Protein AF-A0A954I4Z8-F1 (afdb_monomer_lite)

Radius of gyration: 25.19 Å; chains: 1; bounding box: 71×25×67 Å

Sequence (124 aa):
MSDLKRVSFLSILFLVLLRLAIGWQFLYEGLWKYDTLDSPSPWTAKGYLANAEGPLRDHFRSMVGDFPEGNDPDDLLWLDYERVSQSWDEWVKRFIAHYDLSDEQQQTMQKMLNGPEQWTFPIK

Structure (mmCIF, N/CA/C/O backbone):
data_AF-A0A954I4Z8-F1
#
_entry.id   AF-A0A954I4Z8-F1
#
loop_
_atom_site.group_PDB
_atom_site.id
_atom_site.type_symbol
_atom_site.label_atom_id
_atom_site.label_alt_id
_atom_site.label_comp_id
_atom_site.label_asym_id
_atom_site.label_entity_id
_atom_site.label_seq_id
_atom_site.pdbx_PDB_ins_code
_atom_site.Cartn_x
_atom_site.Cartn_y
_atom_site.Cartn_z
_atom_site.occupancy
_atom_site.B_iso_or_equiv
_atom_site.auth_seq_id
_atom_site.auth_comp_id
_atom_site.auth_asym_id
_atom_site.auth_atom_id
_atom_site.pdbx_PDB_model_num
ATOM 1 N N . MET A 1 1 ? 35.345 -9.632 -37.524 1.00 51.03 1 MET A N 1
ATOM 2 C CA . MET A 1 1 ? 35.140 -9.325 -36.094 1.00 51.03 1 MET A CA 1
ATOM 3 C C . MET A 1 1 ? 35.828 -7.999 -35.828 1.00 51.03 1 MET A C 1
ATOM 5 O O . MET A 1 1 ? 37.049 -7.942 -35.859 1.00 51.03 1 MET A O 1
ATOM 9 N N . SER A 1 2 ? 35.039 -6.928 -35.791 1.00 47.00 2 SER A N 1
ATOM 10 C CA . SER A 1 2 ? 35.431 -5.527 -35.554 1.00 47.00 2 SER A CA 1
ATOM 11 C C . SER A 1 2 ? 34.123 -4.712 -35.536 1.00 47.00 2 SER A C 1
ATOM 13 O O . SER A 1 2 ? 33.815 -3.988 -36.479 1.00 47.00 2 SER A O 1
ATOM 15 N N . ASP A 1 3 ? 33.128 -5.081 -34.732 1.00 58.97 3 ASP A N 1
ATOM 16 C CA . ASP A 1 3 ? 33.022 -4.999 -33.263 1.00 58.97 3 ASP A CA 1
ATOM 17 C C . ASP A 1 3 ? 32.879 -3.561 -32.717 1.00 58.97 3 ASP A C 1
ATOM 19 O O . ASP A 1 3 ? 33.809 -2.758 -32.702 1.00 58.97 3 ASP A O 1
ATOM 23 N N . LEU A 1 4 ? 31.651 -3.285 -32.250 1.00 57.72 4 LEU A N 1
ATOM 24 C CA . LEU A 1 4 ? 31.280 -2.392 -31.140 1.00 57.72 4 LEU A CA 1
ATOM 25 C C . LEU A 1 4 ? 31.503 -0.866 -31.253 1.00 57.72 4 LEU A C 1
ATOM 27 O O . LEU A 1 4 ? 31.490 -0.186 -30.231 1.00 57.72 4 LEU A O 1
ATOM 31 N N . LYS A 1 5 ? 31.620 -0.265 -32.446 1.00 57.62 5 LYS A N 1
ATOM 32 C CA . LYS A 1 5 ? 31.722 1.214 -32.589 1.00 57.62 5 LYS A CA 1
ATOM 33 C C . LYS A 1 5 ? 30.618 1.863 -33.431 1.00 57.62 5 LYS A C 1
ATOM 35 O O . LYS A 1 5 ? 30.905 2.635 -34.340 1.00 57.62 5 LYS A O 1
ATOM 40 N N . ARG A 1 6 ? 29.343 1.576 -33.147 1.00 64.62 6 ARG A N 1
ATOM 41 C CA . ARG A 1 6 ? 28.214 2.303 -33.778 1.00 64.62 6 ARG A CA 1
ATOM 42 C C . ARG A 1 6 ? 27.417 3.201 -32.835 1.00 64.62 6 ARG A C 1
ATOM 44 O O . ARG A 1 6 ? 26.481 3.854 -33.277 1.00 64.62 6 ARG A O 1
ATOM 51 N N . VAL A 1 7 ? 27.804 3.269 -31.563 1.00 73.06 7 VAL A N 1
ATOM 52 C CA . VAL A 1 7 ? 27.146 4.106 -30.556 1.00 73.06 7 VAL A CA 1
ATOM 53 C C . VAL A 1 7 ? 28.149 5.151 -30.078 1.00 73.06 7 VAL A C 1
ATOM 55 O O . VAL A 1 7 ? 29.240 4.803 -29.629 1.00 73.06 7 VAL A O 1
ATOM 58 N N . SER A 1 8 ? 27.804 6.432 -30.227 1.00 86.25 8 SER A N 1
ATOM 59 C CA . SER A 1 8 ? 28.628 7.540 -29.734 1.00 86.25 8 SER A CA 1
ATOM 60 C C . SER A 1 8 ? 28.760 7.447 -28.213 1.00 86.25 8 SER A C 1
ATOM 62 O O . SER A 1 8 ? 27.787 7.131 -27.527 1.00 86.25 8 SER A O 1
ATOM 64 N N . PHE A 1 9 ? 29.940 7.759 -27.673 1.00 87.25 9 PHE A N 1
ATOM 65 C CA . PHE A 1 9 ? 30.179 7.811 -26.225 1.00 87.25 9 PHE A CA 1
ATOM 66 C C . PHE A 1 9 ? 29.123 8.658 -25.499 1.00 87.25 9 PHE A C 1
ATOM 68 O O . PHE A 1 9 ? 28.633 8.276 -24.440 1.00 87.25 9 PHE A O 1
ATOM 75 N N . LEU A 1 10 ? 28.704 9.765 -26.118 1.00 90.12 10 LEU A N 1
ATOM 76 C CA . LEU A 1 10 ? 27.681 10.649 -25.572 1.00 90.12 10 LEU A CA 1
ATOM 77 C C . LEU A 1 10 ? 26.317 9.951 -25.436 1.00 90.12 10 LEU A C 1
ATOM 79 O O . LEU A 1 10 ? 25.619 10.142 -24.446 1.00 90.12 10 LEU A O 1
ATOM 83 N N . SER A 1 11 ? 25.956 9.092 -26.393 1.00 90.69 11 SER A N 1
ATOM 84 C CA . SER A 1 11 ? 24.735 8.284 -26.319 1.00 90.69 11 SER A CA 1
ATOM 85 C C . SER A 1 11 ? 24.804 7.266 -25.180 1.00 90.69 11 SER A C 1
ATOM 87 O O . SER A 1 11 ? 23.817 7.076 -24.478 1.00 90.69 11 SER A O 1
ATOM 89 N N . ILE A 1 12 ? 25.968 6.645 -24.957 1.00 92.75 12 ILE A N 1
ATOM 90 C CA . ILE A 1 12 ? 26.178 5.725 -23.828 1.00 92.75 12 ILE A CA 1
ATOM 91 C C . ILE A 1 12 ? 26.031 6.481 -22.503 1.00 92.75 12 ILE A C 1
ATOM 93 O O . ILE A 1 12 ? 25.308 6.022 -21.622 1.00 92.75 12 ILE A O 1
ATOM 97 N N . LEU A 1 13 ? 26.648 7.661 -22.384 1.00 94.62 13 LEU A N 1
ATOM 98 C CA . LEU A 1 13 ? 26.546 8.508 -21.195 1.00 94.62 13 LEU A CA 1
ATOM 99 C C . LEU A 1 13 ? 25.088 8.874 -20.884 1.00 94.62 13 LEU A C 1
ATOM 101 O O . LEU A 1 13 ? 24.632 8.660 -19.764 1.00 94.62 13 LEU A O 1
ATOM 105 N N . PHE A 1 14 ? 24.336 9.364 -21.873 1.00 96.12 14 PHE A N 1
ATOM 106 C CA . PHE A 1 14 ? 22.927 9.711 -21.672 1.00 96.12 14 PHE A CA 1
ATOM 107 C C . PHE A 1 14 ? 22.052 8.498 -21.344 1.00 96.12 14 PHE A C 1
ATOM 109 O O . PHE A 1 14 ? 21.148 8.621 -20.524 1.00 96.12 14 PHE A O 1
ATOM 116 N N . LEU A 1 15 ? 22.328 7.320 -21.913 1.00 95.50 15 LEU A N 1
ATOM 117 C CA . LEU A 1 15 ? 21.614 6.093 -21.548 1.00 95.50 15 LEU A CA 1
ATOM 118 C C . LEU A 1 15 ? 21.877 5.682 -20.096 1.00 95.50 15 LEU A C 1
ATOM 120 O O . LEU A 1 15 ? 20.952 5.250 -19.409 1.00 95.50 15 LEU A O 1
ATOM 124 N N . VAL A 1 16 ? 23.113 5.827 -19.612 1.00 96.50 16 VAL A N 1
ATOM 125 C CA . VAL A 1 16 ? 23.446 5.560 -18.206 1.00 96.50 16 VAL A CA 1
ATOM 126 C C . VAL A 1 16 ? 22.754 6.571 -17.294 1.00 96.50 16 VAL A C 1
ATOM 128 O O . VAL A 1 16 ? 22.119 6.165 -16.324 1.00 96.50 16 VAL A O 1
ATOM 131 N N . LEU A 1 17 ? 22.801 7.863 -17.627 1.00 97.44 17 LEU A N 1
ATOM 132 C CA . LEU A 1 17 ? 22.118 8.903 -16.855 1.00 97.44 17 LEU A CA 1
ATOM 133 C C . LEU A 1 17 ? 20.603 8.693 -16.818 1.00 97.44 17 LEU A C 1
ATOM 135 O O . LEU A 1 17 ? 20.010 8.800 -15.751 1.00 97.44 17 LEU A O 1
ATOM 139 N N . LEU A 1 18 ? 19.982 8.331 -17.943 1.00 97.38 18 LEU A N 1
ATOM 140 C CA . LEU A 1 18 ? 18.555 8.016 -17.999 1.00 97.38 18 LEU A CA 1
ATOM 141 C C . LEU A 1 18 ? 18.210 6.828 -17.092 1.00 97.38 18 LEU A C 1
ATOM 143 O O . LEU A 1 18 ? 17.235 6.886 -16.348 1.00 97.38 18 LEU A O 1
ATOM 147 N N . ARG A 1 19 ? 19.023 5.764 -17.114 1.00 96.69 19 ARG A N 1
ATOM 148 C CA . ARG A 1 19 ? 18.830 4.603 -16.230 1.00 96.69 19 ARG A CA 1
ATOM 149 C C . ARG A 1 19 ? 18.965 4.974 -14.758 1.00 96.69 19 ARG A C 1
ATOM 151 O O . ARG A 1 19 ? 18.150 4.527 -13.958 1.00 96.69 19 ARG A O 1
ATOM 158 N N . LEU A 1 20 ? 19.954 5.796 -14.410 1.00 97.62 20 LEU A N 1
ATOM 159 C CA . LEU A 1 20 ? 20.135 6.280 -13.043 1.00 97.62 20 LEU A CA 1
ATOM 160 C C . LEU A 1 20 ? 18.984 7.191 -12.610 1.00 97.62 20 LEU A C 1
ATOM 162 O O . LEU A 1 20 ? 18.505 7.042 -11.495 1.00 97.62 20 LEU A O 1
ATOM 166 N N . ALA A 1 21 ? 18.494 8.072 -13.484 1.00 97.44 21 ALA A N 1
ATOM 167 C CA . ALA A 1 21 ? 17.372 8.958 -13.186 1.00 97.44 21 ALA A CA 1
ATOM 168 C C . ALA A 1 21 ? 16.073 8.175 -12.931 1.00 97.44 21 ALA A C 1
ATOM 170 O O . ALA A 1 21 ? 15.407 8.403 -11.924 1.00 97.44 21 ALA A O 1
ATOM 171 N N . ILE A 1 22 ? 15.743 7.209 -13.798 1.00 97.06 22 ILE A N 1
ATOM 172 C CA . ILE A 1 22 ? 14.569 6.340 -13.614 1.00 97.06 22 ILE A CA 1
ATOM 173 C C . ILE A 1 22 ? 14.726 5.498 -12.340 1.00 97.06 22 ILE A C 1
ATOM 175 O O . ILE A 1 22 ? 13.795 5.401 -11.543 1.00 97.06 22 ILE A O 1
ATOM 179 N N . GLY A 1 23 ? 15.913 4.922 -12.119 1.00 97.44 23 GLY A N 1
ATOM 180 C CA . GLY A 1 23 ? 16.203 4.141 -10.917 1.00 97.44 23 GLY A CA 1
ATOM 181 C C . GLY A 1 23 ? 16.092 4.966 -9.635 1.00 97.44 23 GLY A C 1
ATOM 182 O O . GLY A 1 23 ? 15.528 4.494 -8.653 1.00 97.44 23 GLY A O 1
ATOM 183 N N . TRP A 1 24 ? 16.566 6.212 -9.656 1.00 97.25 24 TRP A N 1
ATOM 184 C CA . TRP A 1 24 ? 16.462 7.133 -8.529 1.00 97.25 24 TRP A CA 1
ATOM 185 C C . TRP A 1 24 ? 15.009 7.495 -8.212 1.00 97.25 24 TRP A C 1
ATOM 187 O O . TRP A 1 24 ? 14.626 7.458 -7.046 1.00 97.25 24 TRP A O 1
ATOM 197 N N . GLN A 1 25 ? 14.181 7.764 -9.230 1.00 96.69 25 GLN A N 1
ATOM 198 C CA . GLN A 1 25 ? 12.751 8.018 -9.028 1.00 96.69 25 GLN A CA 1
ATOM 199 C C . GLN A 1 25 ? 12.058 6.815 -8.374 1.00 96.69 25 GLN A C 1
ATOM 201 O O . GLN A 1 25 ? 11.301 6.988 -7.424 1.00 96.69 25 GLN A O 1
ATOM 206 N N . PHE A 1 26 ? 12.338 5.591 -8.835 1.00 96.38 26 PHE A N 1
ATOM 207 C CA . PHE A 1 26 ? 11.769 4.382 -8.229 1.00 96.38 26 PHE A CA 1
ATOM 208 C C . PHE A 1 26 ? 12.268 4.132 -6.806 1.00 96.38 26 PHE A C 1
ATOM 210 O O . PHE A 1 26 ? 11.482 3.703 -5.965 1.00 96.38 26 PHE A O 1
ATOM 217 N N . LEU A 1 27 ? 13.542 4.414 -6.523 1.00 96.12 27 LEU A N 1
ATOM 218 C CA . LEU A 1 27 ? 14.088 4.306 -5.172 1.00 96.12 27 LEU A CA 1
ATOM 219 C C . LEU A 1 27 ? 13.406 5.295 -4.225 1.00 96.12 27 LEU A C 1
ATOM 221 O O . LEU A 1 27 ? 12.980 4.901 -3.144 1.00 96.12 27 LEU A O 1
ATOM 225 N N . TYR A 1 28 ? 13.275 6.555 -4.641 1.00 95.69 28 TYR A N 1
ATOM 226 C CA . TYR A 1 28 ? 12.609 7.589 -3.856 1.00 95.69 28 TYR A CA 1
ATOM 227 C C . TYR A 1 28 ? 11.149 7.226 -3.560 1.00 95.69 28 TYR A C 1
ATOM 229 O O . TYR A 1 28 ? 10.745 7.224 -2.403 1.00 95.69 28 TYR A O 1
ATOM 237 N N . GLU A 1 29 ? 10.382 6.847 -4.585 1.00 93.62 29 GLU A N 1
ATOM 238 C CA . GLU A 1 29 ? 8.993 6.395 -4.429 1.00 93.62 29 GLU A CA 1
ATOM 239 C C . GLU A 1 29 ? 8.885 5.163 -3.521 1.00 93.62 29 GLU A C 1
ATOM 241 O O . GLU A 1 29 ? 7.963 5.058 -2.718 1.00 93.62 29 GLU A O 1
ATOM 246 N N . GLY A 1 30 ? 9.824 4.218 -3.631 1.00 92.25 30 GLY A N 1
ATOM 247 C CA . GLY A 1 30 ? 9.861 3.024 -2.789 1.00 92.25 30 GLY A CA 1
ATOM 248 C C . GLY A 1 30 ? 10.114 3.348 -1.318 1.00 92.25 30 GLY A C 1
ATOM 249 O O . GLY A 1 30 ? 9.390 2.852 -0.457 1.00 92.25 30 GLY A O 1
ATOM 250 N N . LEU A 1 31 ? 11.099 4.205 -1.037 1.00 93.88 31 LEU A N 1
ATOM 251 C CA . LEU A 1 31 ? 11.401 4.664 0.321 1.00 93.88 31 LEU A CA 1
ATOM 252 C C . LEU A 1 31 ? 10.241 5.472 0.902 1.00 93.88 31 LEU A C 1
ATOM 254 O O . LEU A 1 31 ? 9.813 5.192 2.013 1.00 93.88 31 LEU A O 1
ATOM 258 N N . TRP A 1 32 ? 9.663 6.390 0.126 1.00 92.69 32 TRP A N 1
ATOM 259 C CA . TRP A 1 32 ? 8.499 7.159 0.560 1.00 92.69 32 TRP A CA 1
ATOM 260 C C . TRP A 1 32 ? 7.323 6.247 0.938 1.00 92.69 32 TRP A C 1
ATOM 262 O O . TRP A 1 32 ? 6.731 6.414 2.001 1.00 92.69 32 TRP A O 1
ATOM 272 N N . LYS A 1 33 ? 7.017 5.228 0.124 1.00 90.69 33 LYS A N 1
ATOM 273 C CA . LYS A 1 33 ? 5.967 4.248 0.450 1.00 90.69 33 LYS A CA 1
ATOM 274 C C . LYS A 1 33 ? 6.286 3.471 1.719 1.00 90.69 33 LYS A C 1
ATOM 276 O O . LYS A 1 33 ? 5.387 3.279 2.529 1.00 90.69 33 LYS A O 1
ATOM 281 N N . TYR A 1 34 ? 7.536 3.048 1.890 1.00 90.94 34 TYR A N 1
ATOM 282 C CA . TYR A 1 34 ? 7.974 2.333 3.085 1.00 90.94 34 TYR A CA 1
ATOM 283 C C . TYR A 1 34 ? 7.807 3.189 4.346 1.00 90.94 34 TYR A C 1
ATOM 285 O O . TYR A 1 34 ? 7.177 2.747 5.300 1.00 90.94 34 TYR A O 1
ATOM 293 N N . ASP A 1 35 ? 8.268 4.438 4.311 1.00 89.31 35 ASP A N 1
ATOM 294 C CA . ASP A 1 35 ? 8.189 5.359 5.448 1.00 89.31 35 ASP A CA 1
ATOM 295 C C . ASP A 1 35 ? 6.737 5.695 5.827 1.00 89.31 35 ASP A C 1
ATOM 297 O O . ASP A 1 35 ? 6.433 5.949 6.992 1.00 89.31 35 ASP A O 1
ATOM 301 N N . THR A 1 36 ? 5.806 5.672 4.866 1.00 89.50 36 THR A N 1
ATOM 302 C CA . THR A 1 36 ? 4.383 5.886 5.172 1.00 89.50 36 THR A CA 1
ATOM 303 C C . THR A 1 36 ? 3.722 4.711 5.892 1.00 89.50 36 THR A C 1
ATOM 305 O O . THR A 1 36 ? 2.657 4.924 6.468 1.00 89.50 36 THR A O 1
ATOM 308 N N . LEU A 1 37 ? 4.302 3.503 5.898 1.00 85.44 37 LEU A N 1
ATOM 309 C CA . LEU A 1 37 ? 3.659 2.315 6.483 1.00 85.44 37 LEU A CA 1
ATOM 310 C C . LEU A 1 37 ? 3.388 2.457 7.986 1.00 85.44 37 LEU A C 1
ATOM 312 O O . LEU A 1 37 ? 2.361 1.977 8.456 1.00 85.44 37 LEU A O 1
ATOM 316 N N . ASP A 1 38 ? 4.255 3.168 8.708 1.00 80.50 38 ASP A N 1
ATOM 317 C CA . ASP A 1 38 ? 4.104 3.429 10.146 1.00 80.50 38 ASP A CA 1
ATOM 318 C C . ASP A 1 38 ? 3.282 4.702 10.441 1.00 80.50 38 ASP A C 1
ATOM 320 O O . ASP A 1 38 ? 3.107 5.099 11.595 1.00 80.50 38 ASP A O 1
ATOM 324 N N . SER A 1 39 ? 2.782 5.381 9.404 1.00 81.50 39 SER A N 1
ATOM 325 C CA . SER A 1 39 ? 1.981 6.600 9.544 1.00 81.50 39 SER A CA 1
ATOM 326 C C . SER A 1 39 ? 0.479 6.294 9.686 1.00 81.50 39 SER A C 1
ATOM 328 O O . SER A 1 39 ? 0.028 5.219 9.293 1.00 81.50 39 SER A O 1
ATOM 330 N N . PRO A 1 40 ? -0.346 7.247 10.171 1.00 75.94 40 PRO A N 1
ATOM 331 C CA . PRO A 1 40 ? -1.801 7.068 10.274 1.00 75.94 40 PRO A CA 1
ATOM 332 C C . PRO A 1 40 ? -2.513 6.790 8.939 1.00 75.94 40 PRO A C 1
ATOM 334 O O . PRO A 1 40 ? -3.645 6.313 8.933 1.00 75.94 40 PRO A O 1
ATOM 337 N N . SER A 1 41 ? -1.875 7.112 7.811 1.00 79.75 41 SER A N 1
ATOM 338 C CA . SER A 1 41 ? -2.398 6.892 6.461 1.00 79.75 41 SER A CA 1
ATOM 339 C C . SER A 1 41 ? -1.365 6.138 5.615 1.00 79.75 41 SER A C 1
ATOM 341 O O . SER A 1 41 ? -0.700 6.756 4.774 1.00 79.75 41 SER A O 1
ATOM 343 N N . PRO A 1 42 ? -1.188 4.824 5.841 1.00 87.00 42 PRO A N 1
ATOM 344 C CA . PRO A 1 42 ? -0.177 4.054 5.139 1.00 87.00 42 PRO A CA 1
ATOM 345 C C . PRO A 1 42 ? -0.491 3.944 3.652 1.00 87.00 42 PRO A C 1
ATOM 347 O O . PRO A 1 42 ? -1.650 3.798 3.246 1.00 87.00 42 PRO A O 1
ATOM 350 N N . TRP A 1 43 ? 0.551 4.004 2.821 1.00 89.38 43 TRP A N 1
ATOM 351 C CA . TRP A 1 43 ? 0.381 3.766 1.396 1.00 89.38 43 TRP A CA 1
ATOM 352 C C . TRP A 1 43 ? -0.148 2.348 1.157 1.00 89.38 43 TRP A C 1
ATOM 354 O O . TRP A 1 43 ? 0.381 1.368 1.679 1.00 89.38 43 TRP A O 1
ATOM 364 N N . THR A 1 44 ? -1.178 2.233 0.320 1.00 88.12 44 THR A N 1
ATOM 365 C CA . THR A 1 44 ? -1.758 0.947 -0.067 1.00 88.12 44 THR A CA 1
ATOM 366 C C . THR A 1 44 ? -2.095 0.916 -1.552 1.00 88.12 44 THR A C 1
ATOM 368 O O . THR A 1 44 ? -2.584 1.891 -2.126 1.00 88.12 44 THR A O 1
ATOM 371 N N . ALA A 1 45 ? -1.869 -0.238 -2.186 1.00 89.44 45 ALA A N 1
ATOM 372 C CA . ALA A 1 45 ? -2.286 -0.488 -3.565 1.00 89.44 45 ALA A CA 1
ATOM 373 C C . ALA A 1 45 ? -3.793 -0.774 -3.690 1.00 89.44 45 ALA A C 1
ATOM 375 O O . ALA A 1 45 ? -4.291 -0.915 -4.810 1.00 89.44 45 ALA A O 1
ATOM 376 N N . LYS A 1 46 ? -4.521 -0.839 -2.563 1.00 87.75 46 LYS A N 1
ATOM 377 C CA . LYS A 1 46 ? -5.930 -1.235 -2.502 1.00 87.75 46 LYS A CA 1
ATOM 378 C C . LYS A 1 46 ? -6.801 -0.495 -3.518 1.00 87.75 46 LYS A C 1
ATOM 380 O O . LYS A 1 46 ? -7.511 -1.124 -4.292 1.00 87.75 46 LYS A O 1
ATOM 385 N N . GLY A 1 47 ? -6.677 0.832 -3.582 1.00 85.75 47 GLY A N 1
ATOM 386 C CA . GLY A 1 47 ? -7.467 1.657 -4.501 1.00 85.75 47 GLY A CA 1
ATOM 387 C C . GLY A 1 47 ? -7.221 1.355 -5.985 1.00 85.75 47 GLY A C 1
ATOM 388 O O . GLY A 1 47 ? -8.150 1.430 -6.783 1.00 85.75 47 GLY A O 1
ATOM 389 N N . TYR A 1 48 ? -6.002 0.970 -6.371 1.00 89.38 48 TYR A N 1
ATOM 390 C CA . TYR A 1 48 ? -5.699 0.609 -7.761 1.00 89.38 48 TYR A CA 1
ATOM 391 C C . TYR A 1 48 ? -6.271 -0.760 -8.129 1.00 89.38 48 TYR A C 1
ATOM 393 O O . TYR A 1 48 ? -6.815 -0.931 -9.215 1.00 89.38 48 TYR A O 1
ATOM 401 N N . LEU A 1 49 ? -6.160 -1.725 -7.216 1.00 89.69 49 LEU A N 1
ATOM 402 C CA . LEU A 1 49 ? -6.637 -3.090 -7.429 1.00 89.69 49 LEU A CA 1
ATOM 403 C C . LEU A 1 49 ? -8.170 -3.178 -7.390 1.00 89.69 49 LEU A C 1
ATOM 405 O O . LEU A 1 49 ? -8.753 -3.897 -8.198 1.00 89.69 49 LEU A O 1
ATOM 409 N N . ALA A 1 50 ? -8.825 -2.390 -6.532 1.00 86.19 50 ALA A N 1
ATOM 410 C CA . ALA A 1 50 ? -10.285 -2.272 -6.493 1.00 86.19 50 ALA A CA 1
ATOM 411 C C . ALA A 1 50 ? -10.850 -1.733 -7.821 1.00 86.19 50 ALA A C 1
ATOM 413 O O . ALA A 1 50 ? -11.862 -2.213 -8.328 1.00 86.19 50 ALA A O 1
ATOM 414 N N . ASN A 1 51 ? -10.140 -0.797 -8.455 1.00 88.38 51 ASN A N 1
ATOM 415 C CA . ASN A 1 51 ? -10.518 -0.231 -9.752 1.00 88.38 51 ASN A CA 1
ATOM 416 C C . ASN A 1 51 ? -9.981 -1.025 -10.956 1.00 88.38 51 ASN A C 1
ATOM 418 O O . ASN A 1 51 ? -9.983 -0.511 -12.072 1.00 88.38 51 ASN A O 1
ATOM 422 N N . ALA A 1 52 ? -9.515 -2.266 -10.769 1.00 89.06 52 ALA A N 1
ATOM 423 C CA . ALA A 1 52 ? -9.098 -3.096 -11.893 1.00 89.06 52 ALA A CA 1
ATOM 424 C C . ALA A 1 52 ? -10.261 -3.311 -12.880 1.00 89.06 52 ALA A C 1
ATOM 426 O O . ALA A 1 52 ? -11.415 -3.496 -12.487 1.00 89.06 52 ALA A O 1
ATOM 427 N N . GLU A 1 53 ? -9.947 -3.323 -14.174 1.00 89.50 53 GLU A N 1
ATOM 428 C CA . GLU A 1 53 ? -10.899 -3.580 -15.254 1.00 89.50 53 GLU A CA 1
ATOM 429 C C . GLU A 1 53 ? -10.369 -4.669 -16.193 1.00 89.50 53 GLU A C 1
ATOM 431 O O . GLU A 1 53 ? -9.164 -4.909 -16.296 1.00 89.50 53 GLU A O 1
ATOM 436 N N . GLY A 1 54 ? -11.285 -5.339 -16.895 1.00 89.38 54 GLY A N 1
ATOM 437 C CA . GLY A 1 54 ? -10.956 -6.382 -17.864 1.00 89.38 54 GLY A CA 1
ATOM 438 C C . GLY A 1 54 ? -11.018 -7.811 -17.303 1.00 89.38 54 GLY A C 1
ATOM 439 O O . GLY A 1 54 ? -11.597 -8.046 -16.243 1.00 89.38 54 GLY A O 1
ATOM 440 N N . PRO A 1 55 ? -10.451 -8.798 -18.020 1.00 91.31 55 PRO A N 1
ATOM 441 C CA . PRO A 1 55 ? -10.698 -10.223 -17.769 1.00 91.31 55 PRO A CA 1
ATOM 442 C C . PRO A 1 55 ? -10.103 -10.751 -16.457 1.00 91.31 55 PRO A C 1
ATOM 444 O O . PRO A 1 55 ? -10.531 -11.791 -15.972 1.00 91.31 55 PRO A O 1
ATOM 447 N N . LEU A 1 56 ? -9.118 -10.053 -15.883 1.00 89.19 56 LEU A N 1
ATOM 448 C CA . LEU A 1 56 ? -8.477 -10.420 -14.614 1.00 89.19 56 LEU A CA 1
ATOM 449 C C . LEU A 1 56 ? -8.965 -9.576 -13.432 1.00 89.19 56 LEU A C 1
ATOM 451 O O . LEU A 1 56 ? -8.399 -9.660 -12.343 1.00 89.19 56 LEU A O 1
ATOM 455 N N . ARG A 1 57 ? -9.999 -8.755 -13.631 1.00 88.50 57 ARG A N 1
ATOM 456 C CA . ARG A 1 57 ? -10.539 -7.869 -12.599 1.00 88.50 57 ARG A CA 1
ATOM 457 C C . ARG A 1 57 ? -10.872 -8.616 -11.315 1.00 88.50 57 ARG A C 1
ATOM 459 O O . ARG A 1 57 ? -10.417 -8.207 -10.256 1.00 88.50 57 ARG A O 1
ATOM 466 N N . ASP A 1 58 ? -11.607 -9.717 -11.416 1.00 85.38 58 ASP A N 1
ATOM 467 C CA . ASP A 1 58 ? -12.099 -10.438 -10.240 1.00 85.38 58 ASP A CA 1
ATOM 468 C C . ASP A 1 58 ? -10.938 -10.984 -9.394 1.00 85.38 58 ASP A C 1
ATOM 470 O O . ASP A 1 58 ? -11.011 -10.982 -8.172 1.00 85.38 58 ASP A O 1
ATOM 474 N N . HIS A 1 59 ? -9.815 -11.352 -10.024 1.00 87.06 59 HIS A N 1
ATOM 475 C CA . HIS A 1 59 ? -8.602 -11.747 -9.308 1.00 87.06 59 HIS A CA 1
ATOM 476 C C . HIS A 1 59 ? -8.006 -10.579 -8.511 1.00 87.06 59 HIS A C 1
ATOM 478 O O . HIS A 1 59 ? -7.726 -10.726 -7.325 1.00 87.06 59 HIS A O 1
ATOM 484 N N . PHE A 1 60 ? -7.847 -9.405 -9.127 1.00 87.31 60 PHE A N 1
ATOM 485 C CA . PHE A 1 60 ? -7.297 -8.234 -8.438 1.00 87.31 60 PHE A CA 1
ATOM 486 C C . PHE A 1 60 ? -8.217 -7.712 -7.339 1.00 87.31 60 PHE A C 1
ATOM 488 O O . PHE A 1 60 ? -7.738 -7.379 -6.257 1.00 87.31 60 PHE A O 1
ATOM 495 N N . ARG A 1 61 ? -9.527 -7.703 -7.587 1.00 86.50 61 ARG A N 1
ATOM 496 C CA . ARG A 1 61 ? -10.522 -7.280 -6.602 1.00 86.50 61 ARG A CA 1
ATOM 497 C C . ARG A 1 61 ? -10.654 -8.266 -5.439 1.00 86.50 61 ARG A C 1
ATOM 499 O O . ARG A 1 61 ? -10.760 -7.843 -4.297 1.00 86.50 61 ARG A O 1
ATOM 506 N N . SER A 1 62 ? -10.491 -9.567 -5.686 1.00 84.00 62 SER A N 1
ATOM 507 C CA . SER A 1 62 ? -10.455 -10.572 -4.612 1.00 84.00 62 SER A CA 1
ATOM 508 C C . SER A 1 62 ? -9.300 -10.383 -3.619 1.00 84.00 62 SER A C 1
ATOM 510 O O . SER A 1 62 ? -9.403 -10.811 -2.475 1.00 84.00 62 SER A O 1
ATOM 512 N N . MET A 1 63 ? -8.203 -9.731 -4.030 1.00 83.81 63 MET A N 1
ATOM 513 C CA . MET A 1 63 ? -7.045 -9.474 -3.161 1.00 83.81 63 MET A CA 1
ATOM 514 C C . MET A 1 63 ? -7.233 -8.270 -2.229 1.00 83.81 63 MET A C 1
ATOM 516 O O . MET A 1 63 ? -6.398 -8.056 -1.352 1.00 83.81 63 MET A O 1
ATOM 520 N N . VAL A 1 64 ? -8.273 -7.460 -2.440 1.00 82.75 64 VAL A N 1
ATOM 521 C CA . VAL A 1 64 ? -8.510 -6.216 -1.692 1.00 82.75 64 VAL A CA 1
ATOM 522 C C . VAL A 1 64 ? -9.747 -6.234 -0.807 1.00 82.75 64 VAL A C 1
ATOM 524 O O . VAL A 1 64 ? -9.993 -5.233 -0.136 1.00 82.75 64 VAL A O 1
ATOM 527 N N . GLY A 1 65 ? -10.498 -7.338 -0.789 1.00 71.25 65 GLY A N 1
ATOM 528 C CA . GLY A 1 65 ? -11.688 -7.470 0.047 1.00 71.25 65 GLY A CA 1
ATOM 529 C C . GLY A 1 65 ? -11.375 -7.248 1.530 1.00 71.25 65 GLY A C 1
ATOM 530 O O . GLY A 1 65 ? -10.377 -7.749 2.048 1.00 71.25 65 GLY A O 1
ATOM 531 N N . ASP A 1 66 ? -12.233 -6.482 2.206 1.00 67.12 66 ASP A N 1
ATOM 532 C CA . ASP A 1 66 ? -12.070 -6.128 3.625 1.00 67.12 66 ASP A CA 1
ATOM 533 C C . ASP A 1 66 ? -12.539 -7.218 4.594 1.00 67.12 66 ASP A C 1
ATOM 535 O O . ASP A 1 66 ? -12.180 -7.201 5.773 1.00 67.12 66 ASP A O 1
ATOM 539 N N . PHE A 1 67 ? -13.342 -8.168 4.112 1.00 68.06 67 PHE A N 1
ATOM 540 C CA . PHE A 1 67 ? -13.934 -9.207 4.944 1.00 68.06 67 PHE A CA 1
ATOM 541 C C . PHE A 1 67 ? 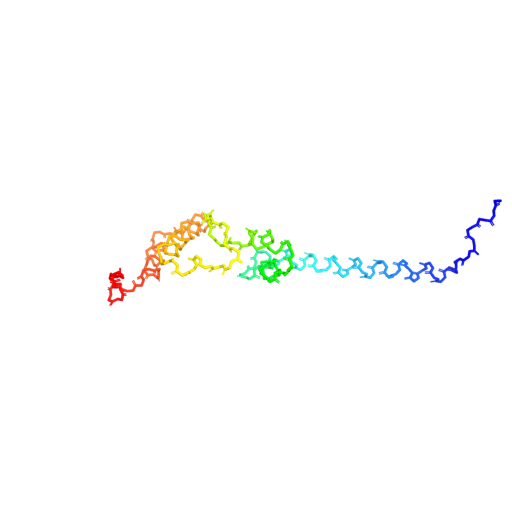-13.092 -10.496 4.907 1.00 68.06 67 PHE A C 1
ATOM 543 O O . PHE A 1 67 ? -12.754 -10.966 3.819 1.00 68.06 67 PHE A O 1
ATOM 550 N N . PRO A 1 68 ? -12.779 -11.108 6.070 1.00 61.28 68 PRO A N 1
ATOM 551 C CA . PRO A 1 68 ? -12.005 -12.354 6.142 1.00 61.28 68 PRO A CA 1
ATOM 552 C C . PRO A 1 68 ? -12.665 -13.524 5.395 1.00 61.28 68 PRO A C 1
ATOM 554 O O . PRO A 1 68 ? -11.979 -14.410 4.886 1.00 61.28 68 PRO A O 1
ATOM 557 N N . GLU A 1 69 ? -13.999 -13.519 5.326 1.00 59.25 69 GLU A N 1
ATOM 558 C CA . GLU A 1 69 ? -14.810 -14.508 4.621 1.00 59.25 69 GLU A CA 1
ATOM 559 C C . GLU A 1 69 ? -15.549 -13.874 3.436 1.00 59.25 69 GLU A C 1
ATOM 561 O O . GLU A 1 69 ? -16.634 -13.303 3.572 1.00 59.25 69 GLU A O 1
ATOM 566 N N . GLY A 1 70 ? -14.986 -14.039 2.240 1.00 56.66 70 GLY A N 1
ATOM 567 C CA . GLY A 1 70 ? -15.695 -13.779 0.991 1.00 56.66 70 GLY A CA 1
ATOM 568 C C . GLY A 1 70 ? -14.827 -13.099 -0.053 1.00 56.66 70 GLY A C 1
ATOM 569 O O . GLY A 1 70 ? -14.286 -12.024 0.169 1.00 56.66 70 GLY A O 1
ATOM 570 N N . ASN A 1 71 ? -14.738 -13.717 -1.229 1.00 66.62 71 ASN A N 1
ATOM 571 C CA . ASN A 1 71 ? -14.359 -12.993 -2.432 1.00 66.62 71 ASN A CA 1
ATOM 572 C C . ASN A 1 71 ? -15.490 -12.001 -2.740 1.00 66.62 71 ASN A C 1
ATOM 574 O O . ASN A 1 71 ? -16.539 -12.422 -3.228 1.00 66.62 71 ASN A O 1
ATOM 578 N N . ASP A 1 72 ? -15.294 -10.727 -2.409 1.00 71.06 72 ASP A N 1
ATOM 579 C CA . ASP A 1 72 ? -16.260 -9.655 -2.653 1.00 71.06 72 ASP A CA 1
ATOM 580 C C . ASP A 1 72 ? -15.709 -8.665 -3.686 1.00 71.06 72 ASP A C 1
ATOM 582 O O . ASP A 1 72 ? -15.187 -7.609 -3.337 1.00 71.06 72 ASP A O 1
ATOM 586 N N . PRO A 1 73 ? -15.757 -9.012 -4.983 1.00 71.44 73 PRO A N 1
ATOM 587 C CA . PRO A 1 73 ? -15.198 -8.169 -6.031 1.00 71.44 73 PRO A CA 1
ATOM 588 C C . PRO A 1 73 ? -16.005 -6.885 -6.277 1.00 71.44 73 PRO A C 1
ATOM 590 O O . PRO A 1 73 ? -15.563 -6.051 -7.066 1.00 71.44 73 PRO A O 1
ATOM 593 N N . ASP A 1 74 ? -17.172 -6.727 -5.654 1.00 77.19 74 ASP A N 1
ATOM 594 C CA . ASP A 1 74 ? -18.047 -5.563 -5.822 1.00 77.19 74 ASP A CA 1
ATOM 595 C C . ASP A 1 74 ? -18.351 -4.854 -4.485 1.00 77.19 74 ASP A C 1
ATOM 597 O O . ASP A 1 74 ? -19.221 -3.984 -4.447 1.00 77.19 74 ASP A O 1
ATOM 601 N N . ASP A 1 75 ? -17.634 -5.198 -3.407 1.00 76.25 75 ASP A N 1
ATOM 602 C CA . ASP A 1 75 ? -17.783 -4.628 -2.057 1.00 76.25 75 ASP A CA 1
ATOM 603 C C . ASP A 1 75 ? -19.236 -4.659 -1.514 1.00 76.25 75 ASP A C 1
ATOM 605 O O . ASP A 1 75 ? -19.640 -3.836 -0.686 1.00 76.25 75 ASP A O 1
ATOM 609 N N . LEU A 1 76 ? -20.057 -5.615 -1.967 1.00 82.44 76 LEU A N 1
ATOM 610 C CA . LEU A 1 76 ? -21.475 -5.719 -1.604 1.00 82.44 76 LEU A CA 1
ATOM 611 C C . LEU A 1 76 ? -21.688 -6.189 -0.164 1.00 82.44 76 LEU A C 1
ATOM 613 O O . LEU A 1 76 ? -22.751 -5.945 0.409 1.00 82.44 76 LEU A O 1
ATOM 617 N N . LEU A 1 77 ? -20.697 -6.840 0.444 1.00 82.50 77 LEU A N 1
ATOM 618 C CA . LEU A 1 77 ? -20.770 -7.314 1.824 1.00 82.50 77 LEU A CA 1
ATOM 619 C C . LEU A 1 77 ? -20.834 -6.167 2.836 1.00 82.50 77 LEU A C 1
ATOM 621 O O . LEU A 1 77 ? -21.334 -6.368 3.939 1.00 82.50 77 LEU A O 1
ATOM 625 N N . TRP A 1 78 ? -20.427 -4.953 2.457 1.00 82.31 78 TRP A N 1
ATOM 626 C CA . TRP A 1 78 ? -20.626 -3.751 3.273 1.00 82.31 78 TRP A CA 1
ATOM 627 C C . TRP A 1 78 ? -22.104 -3.405 3.507 1.00 82.31 78 TRP A C 1
ATOM 629 O O . TRP A 1 78 ? -22.416 -2.623 4.404 1.00 82.31 78 TRP A O 1
ATOM 639 N N . LEU A 1 79 ? -23.021 -3.970 2.715 1.00 85.44 79 LEU A N 1
ATOM 640 C CA . LEU A 1 79 ? -24.465 -3.806 2.898 1.00 85.44 79 LEU A CA 1
ATOM 641 C C . LEU A 1 79 ? -25.047 -4.773 3.943 1.00 85.44 79 LEU A C 1
ATOM 643 O O . LEU A 1 79 ? -26.179 -4.577 4.384 1.00 85.44 79 LEU A O 1
ATOM 647 N N . ASP A 1 80 ? -24.300 -5.807 4.335 1.00 86.69 80 ASP A N 1
ATOM 648 C CA . ASP A 1 80 ? -24.710 -6.777 5.347 1.00 86.69 80 ASP A CA 1
ATOM 649 C C . ASP A 1 80 ? -24.337 -6.257 6.742 1.00 86.69 80 ASP A C 1
ATOM 651 O O . ASP A 1 80 ? -23.169 -6.232 7.141 1.00 86.69 80 ASP A O 1
ATOM 655 N N . TYR A 1 81 ? -25.355 -5.824 7.489 1.00 84.19 81 TYR A N 1
ATOM 656 C CA . TYR A 1 81 ? -25.183 -5.257 8.824 1.00 84.19 81 TYR A CA 1
ATOM 657 C C . TYR A 1 81 ? -24.451 -6.206 9.780 1.00 84.19 81 TYR A C 1
ATOM 659 O O . TYR A 1 81 ? -23.567 -5.762 10.515 1.00 84.19 81 TYR A O 1
ATOM 667 N N . GLU A 1 82 ? -24.790 -7.499 9.772 1.00 84.94 82 GLU A N 1
ATOM 668 C CA . GLU A 1 82 ? -24.195 -8.467 10.695 1.00 84.94 82 GLU A CA 1
ATOM 669 C C . GLU A 1 82 ? -22.699 -8.625 10.415 1.00 84.94 82 GLU A C 1
ATOM 671 O O . GLU A 1 82 ? -21.889 -8.604 11.345 1.00 84.94 82 GLU A O 1
ATOM 676 N N . ARG A 1 83 ? -22.312 -8.692 9.135 1.00 83.94 83 ARG A N 1
ATOM 677 C CA . ARG A 1 83 ? -20.900 -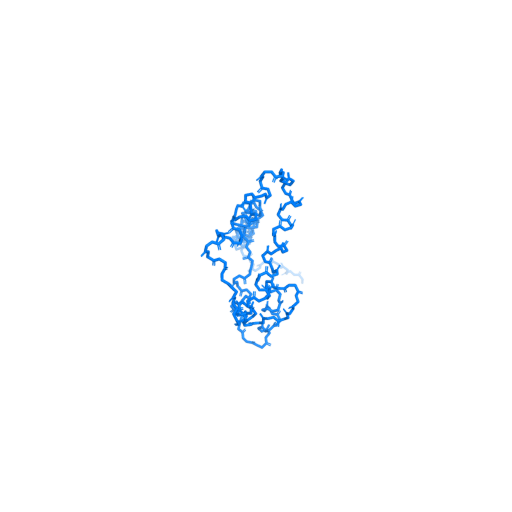8.776 8.730 1.00 83.94 83 ARG A CA 1
ATOM 678 C C . ARG A 1 83 ? -20.120 -7.525 9.083 1.00 83.94 83 ARG A C 1
ATOM 680 O O . ARG A 1 83 ? -19.012 -7.624 9.613 1.00 83.94 83 ARG A O 1
ATOM 687 N N . VAL A 1 84 ? -20.686 -6.350 8.810 1.00 85.50 84 VAL A N 1
ATOM 688 C CA . VAL A 1 84 ? -20.044 -5.079 9.158 1.00 85.50 84 VAL A CA 1
ATOM 689 C C . VAL A 1 84 ? -19.844 -5.006 10.668 1.00 85.50 84 VAL A C 1
ATOM 691 O O . VAL A 1 84 ? -18.722 -4.759 11.108 1.00 85.50 84 VAL A O 1
ATOM 694 N N . SER A 1 85 ? -20.872 -5.311 11.466 1.00 85.69 85 SER A N 1
ATOM 695 C CA . SER A 1 85 ? -20.767 -5.336 12.931 1.00 85.69 85 SER A CA 1
ATOM 696 C C . SER A 1 85 ? -19.655 -6.274 13.413 1.00 85.69 85 SER A C 1
ATOM 698 O O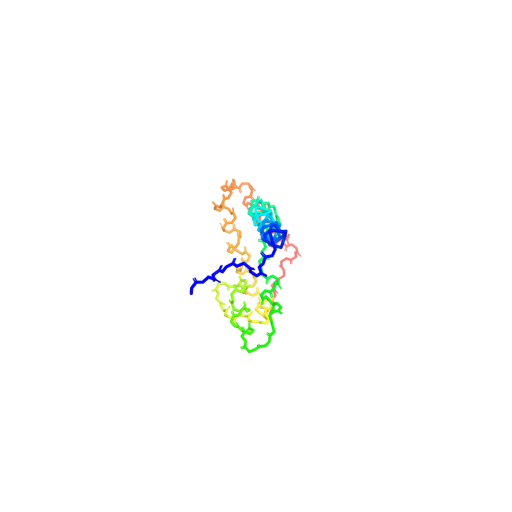 . SER A 1 85 ? -18.802 -5.861 14.198 1.00 85.69 85 SER A O 1
ATOM 700 N N . GLN A 1 86 ? -19.600 -7.505 12.891 1.00 86.19 86 GLN A N 1
ATOM 701 C CA . GLN A 1 86 ? -18.556 -8.474 13.242 1.00 86.19 86 GLN A CA 1
ATOM 702 C C . GLN A 1 86 ? -17.152 -7.973 12.876 1.00 86.19 86 GLN A C 1
ATOM 704 O O . GLN A 1 86 ? -16.220 -8.110 13.669 1.00 86.19 86 GLN A O 1
ATOM 709 N N . SER A 1 87 ? -16.989 -7.347 11.706 1.00 84.81 87 SER A N 1
ATOM 710 C CA . SER A 1 87 ? -15.692 -6.811 11.272 1.00 84.81 87 SER A CA 1
ATOM 711 C C . SER A 1 87 ? -15.169 -5.712 12.204 1.00 84.81 87 SER A C 1
ATOM 713 O O . SER A 1 87 ? -13.970 -5.673 12.503 1.00 84.81 87 SER A O 1
ATOM 715 N N . TRP A 1 88 ? -16.060 -4.860 12.722 1.00 87.06 88 TRP A N 1
ATOM 716 C CA . TRP A 1 88 ? -15.711 -3.845 13.709 1.00 87.06 88 TRP A CA 1
ATOM 717 C C . TRP A 1 88 ? -15.319 -4.462 15.053 1.00 87.06 88 TRP A C 1
ATOM 719 O O . TRP A 1 88 ? -14.313 -4.051 15.635 1.00 87.06 88 TRP A O 1
ATOM 729 N N . ASP A 1 89 ? -16.044 -5.481 15.520 1.00 88.56 89 ASP A N 1
ATOM 730 C CA . ASP A 1 89 ? -15.702 -6.208 16.748 1.00 88.56 89 ASP A CA 1
ATOM 731 C C . ASP A 1 89 ? -14.317 -6.864 16.652 1.00 88.56 89 ASP A C 1
ATOM 733 O O . ASP A 1 89 ? -13.508 -6.799 17.584 1.00 88.56 89 ASP A O 1
ATOM 737 N N . GLU A 1 90 ? -14.007 -7.490 15.516 1.00 88.38 90 GLU A N 1
ATOM 738 C CA . GLU A 1 90 ? -12.683 -8.051 15.259 1.00 88.38 90 GLU A CA 1
ATOM 739 C C . GLU A 1 90 ? -11.599 -6.978 15.189 1.00 88.38 90 GLU A C 1
ATOM 741 O O . GLU A 1 90 ? -10.503 -7.167 15.726 1.00 88.38 90 GLU A O 1
ATOM 746 N N . TRP A 1 91 ? -11.889 -5.850 14.539 1.00 87.56 91 TRP A N 1
ATOM 747 C CA . TRP A 1 91 ? -10.968 -4.725 14.471 1.00 87.56 91 TRP A CA 1
ATOM 748 C C . TRP A 1 91 ? -10.636 -4.199 15.869 1.00 87.56 91 TRP A C 1
ATOM 750 O O . TRP A 1 91 ? -9.455 -4.052 16.185 1.00 87.56 91 TRP A O 1
ATOM 760 N N . VAL A 1 92 ? -11.637 -4.018 16.740 1.00 88.94 92 VAL A N 1
ATOM 761 C CA . VAL A 1 92 ? -11.425 -3.590 18.131 1.00 88.94 92 VAL A CA 1
ATOM 762 C C . VAL A 1 92 ? -10.552 -4.593 18.882 1.00 88.94 92 VAL A C 1
ATOM 764 O O . VAL A 1 92 ? -9.602 -4.186 19.550 1.00 88.94 92 VAL A O 1
ATOM 767 N N . LYS A 1 93 ? -10.800 -5.902 18.737 1.00 89.88 93 LYS A N 1
ATOM 768 C CA . LYS A 1 93 ? -9.957 -6.943 19.357 1.00 89.88 93 LYS A CA 1
ATOM 769 C C . LYS A 1 93 ? -8.499 -6.842 18.905 1.00 89.88 93 LYS A C 1
ATOM 771 O O . LYS A 1 93 ? -7.600 -6.880 19.743 1.00 89.88 93 LYS A O 1
ATOM 776 N N . ARG A 1 94 ? -8.254 -6.682 17.597 1.00 88.94 94 ARG A N 1
ATOM 777 C CA . ARG A 1 94 ? -6.897 -6.505 17.048 1.00 88.94 94 ARG A CA 1
ATOM 778 C C . ARG A 1 94 ? -6.244 -5.225 17.560 1.00 88.94 94 ARG A C 1
ATOM 780 O O . ARG A 1 94 ? -5.067 -5.245 17.901 1.00 88.94 94 ARG A O 1
ATOM 787 N N . PHE A 1 95 ? -7.000 -4.134 17.642 1.00 89.12 95 PHE A N 1
ATOM 788 C CA . PHE A 1 95 ? -6.507 -2.845 18.114 1.00 89.12 95 PHE A CA 1
ATOM 789 C C . PHE A 1 95 ? -6.108 -2.892 19.594 1.00 89.12 95 PHE A C 1
ATOM 791 O O . PHE A 1 95 ? -5.013 -2.456 19.943 1.00 89.12 95 PHE A O 1
ATOM 798 N N . ILE A 1 96 ? -6.954 -3.478 20.453 1.00 90.12 96 ILE A N 1
ATOM 799 C CA . ILE A 1 96 ? -6.650 -3.690 21.877 1.00 90.12 96 ILE A CA 1
ATOM 800 C C . ILE A 1 96 ? -5.374 -4.521 22.030 1.00 90.12 96 ILE A C 1
ATOM 802 O O . ILE A 1 96 ? -4.499 -4.141 22.800 1.00 90.12 96 ILE A O 1
ATOM 806 N N . ALA A 1 97 ? -5.244 -5.610 21.267 1.00 89.75 97 ALA A N 1
ATOM 807 C CA . ALA A 1 97 ? -4.068 -6.473 21.318 1.00 89.75 97 ALA A CA 1
ATOM 808 C C . ALA A 1 97 ? -2.789 -5.794 20.794 1.00 89.75 97 ALA A C 1
ATOM 810 O O . ALA A 1 97 ? -1.704 -6.081 21.289 1.00 89.75 97 ALA A O 1
ATOM 811 N N . HIS A 1 98 ? -2.897 -4.914 19.794 1.00 88.19 98 HIS A N 1
ATOM 812 C CA . HIS A 1 98 ? -1.744 -4.231 19.205 1.00 88.19 98 HIS A CA 1
ATOM 813 C C . HIS A 1 98 ? -1.208 -3.097 20.090 1.00 88.19 98 HIS A C 1
ATOM 815 O O . HIS A 1 98 ? 0.004 -2.935 20.197 1.00 88.19 98 HIS A O 1
ATOM 821 N N . TYR A 1 99 ? -2.100 -2.322 20.719 1.00 88.06 99 TYR A N 1
ATOM 822 C CA . TYR A 1 99 ? -1.734 -1.147 21.521 1.00 88.06 99 TYR A CA 1
ATOM 823 C C . TYR A 1 99 ? -1.736 -1.382 23.040 1.00 88.06 99 TYR A C 1
ATOM 825 O O . TYR A 1 99 ? -1.417 -0.450 23.773 1.00 88.06 99 TYR A O 1
ATOM 833 N N . ASP A 1 100 ? -2.086 -2.587 23.503 1.00 90.62 100 ASP A N 1
ATOM 834 C CA . ASP A 1 100 ? -2.154 -2.973 24.923 1.00 90.62 100 ASP A CA 1
ATOM 835 C C . ASP A 1 100 ? -2.965 -1.979 25.775 1.00 90.62 100 ASP A C 1
ATOM 837 O O . ASP A 1 100 ? -2.485 -1.354 26.722 1.00 90.62 100 ASP A O 1
ATOM 841 N N . LEU A 1 101 ? -4.217 -1.760 25.365 1.00 90.06 101 LEU A N 1
ATOM 842 C CA . LEU A 1 101 ? -5.083 -0.755 25.983 1.00 90.06 101 LEU A CA 1
ATOM 843 C C . LEU A 1 101 ? -5.472 -1.119 27.417 1.00 90.06 101 LEU A C 1
ATOM 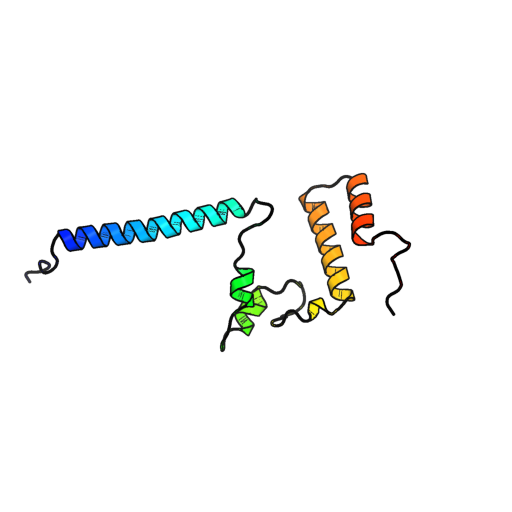845 O O . LEU A 1 101 ? -5.876 -2.250 27.694 1.00 90.06 101 LEU A O 1
ATOM 849 N N . SER A 1 102 ? -5.490 -0.115 28.296 1.00 91.12 102 SER A N 1
ATOM 850 C CA . SER A 1 102 ? -5.984 -0.270 29.665 1.00 91.12 102 SER A CA 1
ATOM 851 C C . SER A 1 102 ? -7.491 -0.534 29.713 1.00 91.12 102 SER A C 1
ATOM 853 O O . SER A 1 102 ? -8.235 -0.182 28.793 1.00 91.12 102 SER A O 1
ATOM 855 N N . ASP A 1 103 ? -7.971 -1.087 30.828 1.00 89.50 103 ASP A N 1
ATOM 856 C CA . ASP A 1 103 ? -9.395 -1.381 31.033 1.00 89.50 103 ASP A CA 1
ATOM 857 C C . ASP A 1 103 ? -10.294 -0.143 30.834 1.00 89.50 103 ASP A C 1
ATOM 859 O O . ASP A 1 103 ? -11.378 -0.233 30.253 1.00 89.50 103 ASP A O 1
ATOM 863 N N . GLU A 1 104 ? -9.834 1.041 31.250 1.00 90.06 104 GLU A N 1
ATOM 864 C CA . GLU A 1 104 ? -10.558 2.308 31.064 1.00 90.06 104 GLU A CA 1
ATOM 865 C C . GLU A 1 104 ? -10.663 2.710 29.581 1.00 90.06 104 GLU A C 1
ATOM 867 O O . GLU A 1 104 ? -11.708 3.184 29.113 1.00 90.06 104 GLU A O 1
ATOM 872 N N . GLN A 1 105 ? -9.593 2.492 28.811 1.00 89.44 105 GLN A N 1
ATOM 873 C CA . GLN A 1 105 ? -9.570 2.762 27.374 1.00 89.44 105 GLN A CA 1
ATOM 874 C C . GLN A 1 105 ? -10.454 1.771 26.609 1.00 89.44 105 GLN A C 1
ATOM 876 O O . GLN A 1 105 ? -11.180 2.173 25.698 1.00 89.44 105 GLN A O 1
ATOM 881 N N . GLN A 1 106 ? -10.465 0.501 27.019 1.00 89.62 106 GLN A N 1
ATOM 882 C CA . GLN A 1 106 ? -11.341 -0.520 26.444 1.00 89.62 106 GLN A CA 1
ATOM 883 C C . GLN A 1 106 ? -12.825 -0.185 26.661 1.00 89.62 106 GLN A C 1
ATOM 885 O O . GLN A 1 106 ? -13.614 -0.258 25.719 1.00 89.62 106 GLN A O 1
ATOM 890 N N . GLN A 1 107 ? -13.211 0.264 27.862 1.00 86.81 107 GLN A N 1
ATOM 891 C CA . GLN A 1 107 ? -14.588 0.701 28.139 1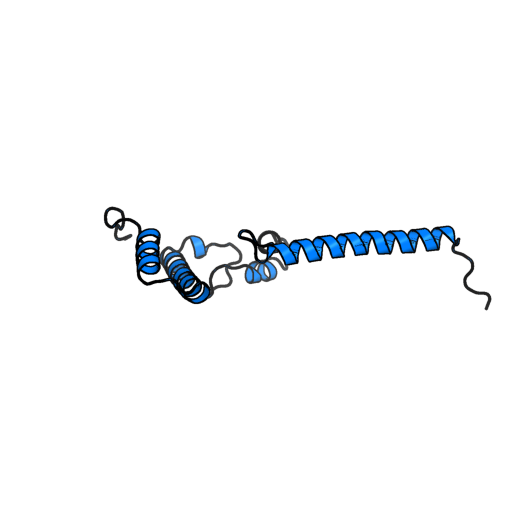.00 86.81 107 GLN A CA 1
ATOM 892 C C . GLN A 1 107 ? -15.000 1.908 27.291 1.00 86.81 107 GLN A C 1
ATOM 894 O O . GLN A 1 107 ? -16.132 1.986 26.808 1.00 86.81 107 GLN A O 1
ATOM 899 N N . THR A 1 108 ? -14.084 2.857 27.099 1.00 87.19 108 THR A N 1
ATOM 900 C CA . THR A 1 108 ? -14.322 4.024 26.242 1.00 87.19 108 THR A CA 1
ATOM 901 C C . THR A 1 108 ? -14.532 3.596 24.788 1.00 87.19 108 THR A C 1
ATOM 903 O O . THR A 1 108 ? -15.480 4.049 24.150 1.00 87.19 108 THR A O 1
ATOM 906 N N . MET A 1 109 ? -13.716 2.665 24.289 1.00 86.44 109 MET A N 1
ATOM 907 C CA . MET A 1 109 ? -13.848 2.113 22.940 1.00 86.44 109 MET A CA 1
ATOM 908 C C . MET A 1 109 ? -15.184 1.393 22.732 1.00 86.44 109 MET A C 1
ATOM 910 O O . MET A 1 109 ? -15.859 1.630 21.735 1.00 86.44 109 MET A O 1
ATOM 914 N N . GLN A 1 110 ? -15.608 0.563 23.689 1.00 85.19 110 GLN A N 1
ATOM 915 C CA . GLN A 1 110 ? -16.896 -0.136 23.612 1.00 85.19 110 GLN A CA 1
ATOM 916 C C . GLN A 1 110 ? -18.080 0.837 23.550 1.00 85.19 110 GLN A C 1
ATOM 918 O O . GLN A 1 110 ? -19.033 0.595 22.809 1.00 85.19 110 GLN A O 1
ATOM 923 N N . LYS A 1 111 ? -18.011 1.958 24.281 1.00 85.31 111 LYS A N 1
ATOM 924 C CA . LYS A 1 111 ? -19.018 3.029 24.210 1.00 85.31 111 LYS A CA 1
ATOM 925 C C . LYS A 1 111 ? -19.007 3.759 22.868 1.00 85.31 111 LYS A C 1
ATOM 927 O O . LYS A 1 111 ? -20.066 4.142 22.386 1.00 85.31 111 LYS A O 1
ATOM 932 N N . MET A 1 112 ? -17.834 3.969 22.268 1.00 83.56 112 MET A N 1
ATOM 933 C CA . MET A 1 112 ? -17.729 4.585 20.940 1.00 83.56 112 MET A CA 1
ATOM 934 C C . MET A 1 112 ? -18.275 3.669 19.842 1.00 83.56 112 MET A C 1
ATOM 936 O O . MET A 1 112 ? -18.950 4.159 18.943 1.00 83.56 112 MET A O 1
ATOM 940 N N . LEU A 1 113 ? -18.020 2.359 19.933 1.00 84.69 113 LEU A N 1
ATOM 941 C CA . LEU A 1 113 ? -18.454 1.387 18.931 1.00 84.69 113 LEU A CA 1
ATOM 942 C C . LEU A 1 113 ? -19.974 1.180 18.939 1.00 84.69 113 LEU A C 1
ATOM 944 O O . LEU A 1 113 ? -20.618 1.280 17.901 1.00 84.69 113 LEU A O 1
ATOM 948 N N . ASN A 1 114 ? -20.546 0.911 20.114 1.00 82.19 114 ASN A N 1
ATOM 949 C CA . ASN A 1 114 ? -21.980 0.638 20.248 1.00 82.19 114 ASN A CA 1
ATOM 950 C C . ASN A 1 114 ? -22.822 1.921 20.296 1.00 82.19 114 ASN A C 1
ATOM 952 O O . ASN A 1 114 ? -24.044 1.879 20.178 1.00 82.19 114 ASN A O 1
ATOM 956 N N . GLY A 1 115 ? -22.169 3.071 20.469 1.00 76.56 115 GLY A N 1
ATOM 957 C CA . GLY A 1 115 ? -22.826 4.344 20.695 1.00 76.56 115 GLY A CA 1
ATOM 958 C C . GLY A 1 115 ? -23.535 4.421 22.057 1.00 76.56 115 GLY A C 1
ATOM 959 O O . GLY A 1 115 ? -23.465 3.511 22.886 1.00 76.56 115 GLY A O 1
ATOM 960 N N . PRO A 1 116 ? -24.209 5.547 22.336 1.00 73.62 116 PRO A N 1
ATOM 961 C CA . PRO A 1 116 ? -25.028 5.701 23.534 1.00 73.62 116 PRO A CA 1
ATOM 962 C C . PRO A 1 116 ? -26.251 4.767 23.497 1.00 73.62 116 PRO A C 1
ATOM 964 O O . PRO A 1 116 ? -26.897 4.663 22.456 1.00 73.62 116 PRO A O 1
ATOM 967 N N . GLU A 1 117 ? -26.644 4.194 24.642 1.00 68.31 117 GLU A N 1
ATOM 968 C CA . GLU A 1 117 ? -27.791 3.261 24.765 1.00 68.31 117 GLU A CA 1
ATOM 969 C C . GLU A 1 117 ? -29.112 3.808 24.186 1.00 68.31 117 GLU A C 1
ATOM 971 O O . GLU A 1 117 ? -29.984 3.063 23.751 1.00 68.31 117 GLU A O 1
ATOM 976 N N . GLN A 1 118 ? -29.267 5.133 24.138 1.00 68.94 118 GLN A N 1
ATOM 977 C CA . GLN A 1 118 ? -30.449 5.789 23.567 1.00 68.94 118 GLN A CA 1
ATOM 978 C C . GLN A 1 118 ? -30.558 5.667 22.031 1.00 68.94 118 GLN A C 1
ATOM 980 O O . GLN A 1 118 ? -31.608 5.984 21.476 1.00 68.94 118 GLN A O 1
ATOM 985 N N . TRP A 1 119 ? -29.488 5.246 21.346 1.00 64.69 119 TRP A N 1
ATOM 986 C CA . TRP A 1 119 ? -29.417 5.090 19.887 1.00 64.69 119 TRP A CA 1
ATOM 987 C C . TRP A 1 119 ? -29.214 3.632 19.440 1.00 64.69 119 TRP A C 1
ATOM 989 O O . TRP A 1 119 ? -29.231 3.357 18.241 1.00 64.69 119 TRP A O 1
ATOM 999 N N . THR A 1 120 ? -29.066 2.688 20.376 1.00 62.47 120 THR A N 1
ATOM 1000 C CA . THR A 1 120 ? -29.015 1.249 20.085 1.00 62.47 120 THR A CA 1
ATOM 1001 C C . THR A 1 120 ? -30.435 0.714 19.899 1.00 62.47 120 THR A C 1
ATOM 1003 O O . THR A 1 120 ? -31.053 0.196 20.829 1.00 62.47 120 THR A O 1
ATOM 1006 N N . PHE A 1 121 ? -30.995 0.887 18.703 1.00 58.06 121 PHE A N 1
ATOM 1007 C CA . PHE A 1 121 ? -32.265 0.261 18.337 1.00 58.06 121 PHE A CA 1
ATOM 1008 C C . PHE A 1 121 ? -32.022 -1.180 17.873 1.00 58.06 121 PHE A C 1
ATOM 1010 O O . PHE A 1 121 ? -31.069 -1.411 17.128 1.00 58.06 121 PHE A O 1
ATOM 1017 N N . PRO A 1 122 ? -32.881 -2.150 18.233 1.00 55.03 122 PRO A N 1
ATOM 1018 C CA . PRO A 1 122 ? -32.862 -3.448 17.577 1.00 55.03 122 PRO A CA 1
ATOM 1019 C C . PRO A 1 122 ? -33.248 -3.239 16.109 1.00 55.03 122 PRO A C 1
ATOM 1021 O O . PRO A 1 122 ? -34.393 -2.892 15.801 1.00 55.03 122 PRO A O 1
ATOM 1024 N N . ILE A 1 123 ? -32.278 -3.399 15.211 1.00 57.50 123 ILE A N 1
ATOM 1025 C CA . ILE A 1 123 ? -32.531 -3.442 13.772 1.00 57.50 123 ILE A CA 1
ATOM 1026 C C . ILE A 1 123 ? -33.304 -4.743 13.523 1.00 57.50 123 ILE A C 1
ATOM 1028 O O . ILE A 1 123 ? -32.836 -5.818 13.895 1.00 57.50 123 ILE A O 1
ATOM 1032 N N . LYS A 1 124 ? -34.543 -4.614 13.036 1.00 43.00 124 LYS A N 1
ATOM 1033 C CA . LYS A 1 124 ? -35.436 -5.740 12.725 1.00 43.00 124 LYS A CA 1
ATOM 1034 C C . LYS A 1 124 ? -35.056 -6.422 11.424 1.00 43.00 124 LYS A C 1
ATOM 1036 O O . LYS A 1 124 ? -34.679 -5.681 10.491 1.00 43.00 124 LYS A O 1
#

Foldseek 3Di:
DDDDPPADPVNVVVVVVVVVVVVVVVVVVVVVQVVQCPPPDH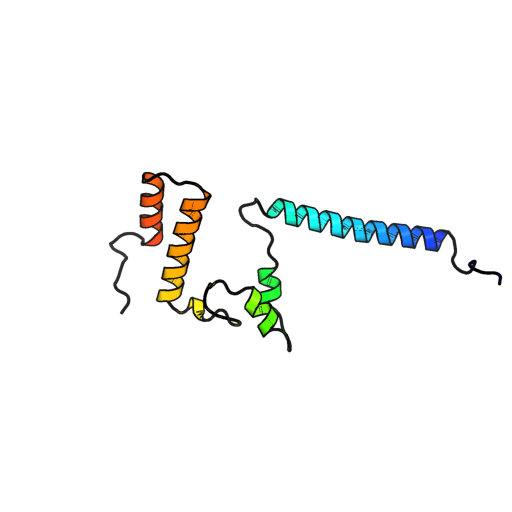DDCLVVLLPDDDDCNLVSLQVNALAPDDSDSPNCCVVPPVRVLVSVVVVLVVVCVVVVDDPVVNVVVVCVSCPDPVPNDPDD

Secondary structure (DSSP, 8-state):
-----SS-HHHHHHHHHHHHHHHHHHHHHHHHHHHHTTSSS---SHHHHHT--STTHHHHHHTT-SSSS---TT-GGGG-HHHHHHHHHHHHHHHHHHHT--HHHHHHHHHHHH--GGG-----

pLDDT: mean 83.22, std 12.01, range [43.0, 97.62]